Protein AF-A0A9N9CM26-F1 (afdb_monomer)

Nearest PDB structures (foldseek):
  6squ-assembly2_B  TM=7.299E-01  e=1.676E+00  Homo sapiens
  5rw3-assembly1_A  TM=7.259E-01  e=2.167E+00  Homo sapiens
  6ibd-assembly1_A  TM=7.305E-01  e=3.185E+00  Homo sapiens
  5mrc-assembly1_66  TM=1.620E-01  e=4.682E+00  Saccharomyces cerevisiae

Organism: NCBI:txid1433469

Radius of g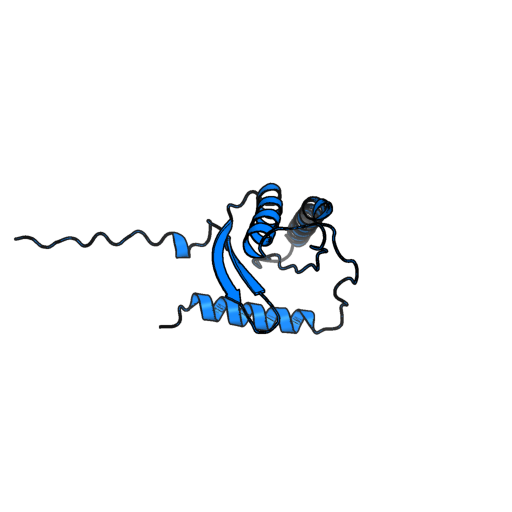yration: 18.87 Å; Cα contacts (8 Å, |Δi|>4): 81; chains: 1; bounding box: 54×36×56 Å

Secondary structure (DSSP, 8-state):
---HHHHHHHHHHHHHHHHTTSS------PEEGGGHHHHHHHHHHHHHHHHHHHTTS------------EE-TT--S-HHHHHHHHHHHHHHHH-PPEEEEEEEE-SS-EEEEEEETT-GGGG-----------

Mean predicted aligned error: 13.38 Å

Foldseek 3Di:
DDDPVVVVVVVVVVVVVVVVPPDDDQPPDADELVCLLVVLLVQVVVVVVVCVVCVVDDDDPDDDDDDHHHDPVPDPDDPVVSVVSSVVSNCVRVVWDWAWDDWDDDPPDIDTDTDTPPPPVVPPPDPPPPDPDD

Solvent-accessible surface area (backbone atoms only — not comparable to full-atom values): 8716 Å² total; per-residue (Å²): 136,85,54,71,64,59,55,52,52,54,48,52,50,53,52,50,54,54,62,60,68,63,90,57,78,74,74,89,65,68,38,49,68,90,50,46,43,60,53,52,45,52,52,53,50,53,53,49,51,49,53,64,69,43,72,85,57,86,92,67,90,81,74,91,85,88,86,85,54,66,57,61,84,89,60,93,66,53,75,65,56,52,51,51,53,54,50,48,42,51,24,71,63,74,70,49,60,70,40,83,72,53,75,46,80,54,98,90,48,75,48,76,45,67,41,58,68,82,45,73,81,76,67,67,70,80,78,74,78,79,75,85,85,128

Sequence (134 aa):
MNSITDQFFSKRYRENKKLLNDDNEIPNEILESNNLADYVYNLLELHTNLIIAENNKENNQLGIYFTCVMNISSFNESSKEIANHLINIVSDVDKYLWIYNNKYDGKQTTSIWYFCSQQINMAKKSCKHNNPEK

pLDDT: mean 73.25, std 21.95, range [35.09, 95.81]

Structure (mmCIF, N/CA/C/O backbone):
data_AF-A0A9N9CM26-F1
#
_entry.id   AF-A0A9N9CM26-F1
#
loop_
_atom_site.group_PDB
_atom_site.id
_atom_site.type_symbol
_atom_site.label_atom_id
_atom_site.label_alt_id
_atom_site.label_comp_id
_atom_site.label_asym_id
_atom_site.label_entity_id
_atom_site.label_seq_id
_atom_site.pdbx_PDB_ins_code
_atom_site.Cartn_x
_atom_site.Cartn_y
_atom_site.Cartn_z
_atom_site.occupancy
_atom_site.B_iso_or_equiv
_atom_site.auth_seq_id
_atom_site.auth_comp_id
_atom_site.auth_asym_id
_atom_site.auth_atom_id
_atom_site.pdbx_PDB_model_num
ATOM 1 N N . MET A 1 1 ? -5.301 24.310 -14.000 1.00 35.09 1 MET A N 1
ATOM 2 C CA . MET A 1 1 ? -6.170 24.465 -12.814 1.00 35.09 1 MET A CA 1
ATOM 3 C C . MET A 1 1 ? -5.709 23.446 -11.788 1.00 35.09 1 MET A C 1
ATOM 5 O O . MET A 1 1 ? -5.904 22.265 -12.023 1.00 35.09 1 MET A O 1
ATOM 9 N N . ASN A 1 2 ? -5.021 23.879 -10.729 1.00 36.22 2 ASN A N 1
ATOM 10 C CA . ASN A 1 2 ? -4.544 22.975 -9.678 1.00 36.22 2 ASN A CA 1
ATOM 11 C C . ASN A 1 2 ? -5.720 22.646 -8.759 1.00 36.22 2 ASN A C 1
ATOM 13 O O . ASN A 1 2 ? -6.341 23.563 -8.217 1.00 36.22 2 ASN A O 1
ATOM 17 N N . SER A 1 3 ? -6.060 21.362 -8.637 1.00 38.78 3 SER A N 1
ATOM 18 C CA . SER A 1 3 ? -7.157 20.924 -7.782 1.00 38.78 3 SER A CA 1
ATOM 19 C C . SER A 1 3 ? -6.788 21.196 -6.327 1.00 38.78 3 SER A C 1
ATOM 21 O O . SER A 1 3 ? -5.669 20.923 -5.897 1.00 38.78 3 SER A O 1
ATOM 23 N N . ILE A 1 4 ? -7.732 21.731 -5.554 1.00 37.09 4 ILE A N 1
ATOM 24 C CA . ILE A 1 4 ? -7.585 22.024 -4.120 1.00 37.09 4 ILE A CA 1
ATOM 25 C C . ILE A 1 4 ? -7.028 20.799 -3.365 1.00 37.09 4 ILE A C 1
ATOM 27 O O . ILE A 1 4 ? -6.197 20.934 -2.472 1.00 37.09 4 ILE A O 1
ATOM 31 N N . THR A 1 5 ? -7.385 19.590 -3.802 1.00 36.72 5 THR A N 1
ATOM 32 C CA . THR A 1 5 ? -6.882 18.309 -3.286 1.00 36.72 5 THR A CA 1
ATOM 33 C C . THR A 1 5 ? -5.364 18.161 -3.384 1.00 36.72 5 THR A C 1
ATOM 35 O O . THR A 1 5 ? -4.737 17.732 -2.420 1.00 36.72 5 THR A O 1
ATOM 38 N N . ASP A 1 6 ? -4.753 18.580 -4.493 1.00 38.31 6 ASP A N 1
ATOM 39 C CA . ASP A 1 6 ? -3.305 18.468 -4.718 1.00 38.31 6 ASP A CA 1
ATOM 40 C C . ASP A 1 6 ? -2.533 19.417 -3.793 1.00 38.31 6 ASP A C 1
ATOM 42 O O . ASP A 1 6 ? -1.440 19.105 -3.311 1.00 38.31 6 ASP A O 1
ATOM 46 N N . GLN A 1 7 ? -3.128 20.573 -3.483 1.00 37.72 7 GLN A N 1
ATOM 47 C CA . GLN A 1 7 ? -2.585 21.518 -2.508 1.00 37.72 7 GLN A CA 1
ATOM 48 C C . GLN A 1 7 ? -2.703 20.990 -1.074 1.00 37.72 7 GLN A C 1
ATOM 50 O O . GLN A 1 7 ? -1.754 21.131 -0.306 1.00 37.72 7 GLN A O 1
ATOM 55 N N . PHE A 1 8 ? -3.808 20.329 -0.715 1.00 36.84 8 PHE A N 1
ATOM 56 C CA . P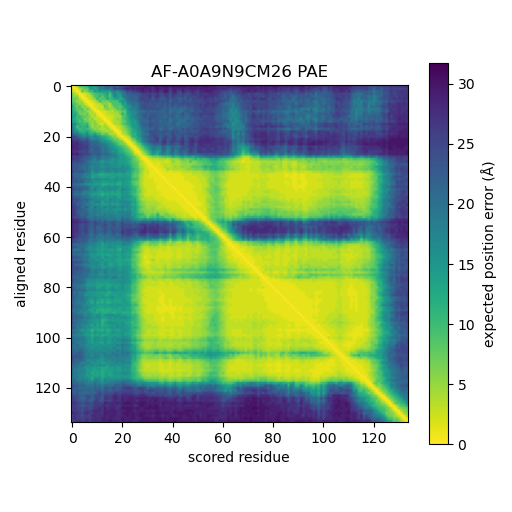HE A 1 8 ? -3.964 19.710 0.607 1.00 36.84 8 PHE A CA 1
ATOM 57 C C . PHE A 1 8 ? -3.008 18.529 0.817 1.00 36.84 8 PHE A C 1
ATOM 59 O O . PHE A 1 8 ? -2.343 18.475 1.852 1.00 36.84 8 PHE A O 1
ATOM 66 N N . PHE A 1 9 ? -2.868 17.628 -0.162 1.00 42.81 9 PHE A N 1
ATOM 67 C CA . PHE A 1 9 ? -1.931 16.503 -0.068 1.00 42.81 9 PHE A CA 1
ATOM 68 C C . PHE A 1 9 ? -0.475 16.968 -0.033 1.00 42.81 9 PHE A C 1
ATOM 70 O O . PHE A 1 9 ? 0.290 16.504 0.808 1.00 42.81 9 PHE A O 1
ATOM 77 N N . SER A 1 10 ? -0.085 17.924 -0.882 1.00 46.78 10 SER A N 1
ATOM 78 C CA . SER A 1 10 ? 1.287 18.449 -0.877 1.00 46.78 10 SER A CA 1
ATOM 79 C C . SER A 1 10 ? 1.616 19.244 0.390 1.00 46.78 10 SER A C 1
ATOM 81 O O . SER A 1 10 ? 2.742 19.157 0.882 1.00 46.78 10 SER A O 1
ATOM 83 N N . LYS A 1 11 ? 0.649 19.980 0.955 1.00 40.03 11 LYS A N 1
ATOM 84 C CA . LYS A 1 11 ? 0.808 20.690 2.231 1.00 40.03 11 LYS A CA 1
ATOM 85 C C . LYS A 1 11 ? 0.925 19.712 3.401 1.00 40.03 11 LYS A C 1
ATOM 87 O O . LYS A 1 11 ? 1.900 19.804 4.139 1.00 40.03 11 LYS A O 1
ATOM 92 N N . ARG A 1 12 ? 0.035 18.719 3.498 1.00 41.19 12 ARG A N 1
ATOM 93 C CA . ARG A 1 12 ? 0.069 17.701 4.561 1.00 41.19 12 ARG A CA 1
ATOM 94 C C . ARG A 1 12 ? 1.295 16.790 4.454 1.00 41.19 12 ARG A C 1
ATOM 96 O O . ARG A 1 12 ? 1.904 16.483 5.467 1.00 41.19 12 ARG A O 1
ATOM 103 N N . TYR A 1 13 ? 1.743 16.452 3.243 1.00 47.72 13 TYR A N 1
ATOM 104 C CA . TYR A 1 13 ? 3.025 15.773 3.017 1.00 47.72 13 TYR A CA 1
ATOM 105 C C . TYR A 1 13 ? 4.220 16.621 3.478 1.00 47.72 13 TYR A C 1
ATOM 107 O O . TYR A 1 13 ? 5.127 16.106 4.121 1.00 47.72 13 TYR A O 1
ATOM 115 N N . ARG A 1 14 ? 4.235 17.933 3.195 1.00 46.41 14 ARG A N 1
ATOM 116 C CA . ARG A 1 14 ? 5.306 18.838 3.657 1.00 46.41 14 ARG A CA 1
ATOM 117 C C . ARG A 1 14 ? 5.290 19.049 5.171 1.00 46.41 14 ARG A C 1
ATOM 119 O O . ARG A 1 14 ? 6.358 19.151 5.763 1.00 46.41 14 ARG A O 1
ATOM 126 N N . GLU A 1 15 ? 4.113 19.131 5.778 1.00 41.38 15 GLU A N 1
ATOM 127 C CA . GLU A 1 15 ? 3.935 19.261 7.230 1.00 41.38 15 GLU A CA 1
ATOM 128 C C . GLU A 1 15 ? 4.334 17.964 7.948 1.00 41.38 15 GLU A C 1
ATOM 130 O O . GLU A 1 15 ? 5.103 18.012 8.903 1.00 41.38 15 GLU A O 1
ATOM 135 N N . ASN A 1 16 ? 3.958 16.802 7.411 1.00 41.41 16 ASN A N 1
ATOM 136 C CA . ASN A 1 16 ? 4.351 15.500 7.956 1.00 41.41 16 ASN A CA 1
ATOM 137 C C . ASN A 1 16 ? 5.836 15.183 7.717 1.00 41.41 16 ASN A C 1
ATOM 139 O O . ASN A 1 16 ? 6.480 14.599 8.580 1.00 41.41 16 ASN A O 1
ATOM 143 N N . LYS A 1 17 ? 6.427 15.635 6.601 1.00 43.12 17 LYS A N 1
ATOM 144 C CA . LYS A 1 17 ? 7.883 15.570 6.381 1.00 43.12 17 LYS A CA 1
ATOM 145 C C . LYS A 1 17 ? 8.656 16.436 7.382 1.00 43.12 17 LYS A C 1
ATOM 147 O O . LYS A 1 17 ? 9.771 16.087 7.738 1.00 43.12 17 LYS A O 1
ATOM 152 N N . LYS A 1 18 ? 8.082 17.559 7.832 1.00 40.16 18 LYS A N 1
ATOM 153 C CA . LYS A 1 18 ? 8.670 18.367 8.911 1.00 40.16 18 LYS A CA 1
ATOM 154 C C . LYS A 1 18 ? 8.563 17.673 10.272 1.00 40.16 18 LYS A C 1
ATOM 156 O O . LYS A 1 18 ? 9.513 17.767 11.030 1.00 40.16 18 LYS A O 1
ATOM 161 N N . LEU A 1 19 ? 7.474 16.946 10.543 1.00 41.44 19 LEU A N 1
ATOM 162 C CA . LEU A 1 19 ? 7.323 16.113 11.750 1.00 41.44 19 LEU A CA 1
ATOM 163 C C . LEU A 1 19 ? 8.287 14.911 11.780 1.00 41.44 19 LEU A C 1
ATOM 165 O O . LEU A 1 19 ? 8.724 14.512 12.847 1.00 41.44 19 LEU A O 1
ATOM 169 N N . LEU A 1 20 ? 8.656 14.369 10.616 1.00 44.72 20 LEU A N 1
ATOM 170 C CA . LEU A 1 20 ? 9.667 13.309 10.462 1.00 44.72 20 LEU A CA 1
ATOM 171 C C . LEU A 1 20 ? 11.121 13.790 10.609 1.00 44.72 20 LEU A C 1
ATOM 173 O O . LEU A 1 20 ? 12.023 12.962 10.649 1.00 44.72 20 LEU A O 1
ATOM 177 N N . ASN A 1 21 ? 11.354 15.105 10.652 1.00 39.62 21 ASN A N 1
ATOM 178 C CA . ASN A 1 21 ? 12.690 15.687 10.784 1.00 39.62 21 ASN A CA 1
ATOM 179 C C . ASN A 1 21 ? 13.050 16.069 12.234 1.00 39.62 21 ASN A C 1
ATOM 181 O O . ASN A 1 21 ? 14.151 16.572 12.436 1.00 39.62 21 ASN A O 1
ATOM 185 N N . ASP A 1 22 ? 12.161 15.844 13.209 1.00 36.19 22 ASP A N 1
ATOM 186 C CA . ASP A 1 22 ? 12.500 15.906 14.637 1.00 36.19 22 ASP A CA 1
ATOM 187 C C . ASP A 1 22 ? 12.897 14.494 15.112 1.00 36.19 22 ASP A C 1
ATOM 189 O O . ASP A 1 22 ? 12.055 13.662 15.458 1.00 36.19 22 ASP A O 1
ATOM 193 N N . ASP A 1 23 ? 14.202 14.225 15.043 1.00 42.00 23 ASP A N 1
ATOM 194 C CA . ASP A 1 23 ? 14.989 13.325 15.904 1.00 42.00 23 ASP A CA 1
ATOM 195 C C . ASP A 1 23 ? 14.497 11.890 16.192 1.00 42.00 23 ASP A C 1
ATOM 197 O O . ASP A 1 23 ? 14.942 11.277 17.160 1.00 42.00 23 ASP A O 1
ATOM 201 N N . ASN A 1 24 ? 13.668 11.284 15.340 1.00 40.81 24 ASN A N 1
ATOM 202 C CA . ASN A 1 24 ? 13.424 9.840 15.392 1.00 40.81 24 ASN A CA 1
ATOM 203 C C . ASN A 1 24 ? 13.906 9.185 14.100 1.00 40.81 24 ASN A C 1
ATOM 205 O O . ASN A 1 24 ? 13.280 9.315 13.047 1.00 40.81 24 ASN A O 1
ATOM 209 N N . GLU A 1 25 ? 15.054 8.508 14.201 1.00 44.78 25 GLU A N 1
ATOM 210 C CA . GLU A 1 25 ? 15.606 7.612 13.188 1.00 44.78 25 GLU A CA 1
ATOM 211 C C . GLU A 1 25 ? 14.477 6.812 12.527 1.00 44.78 25 GLU A C 1
ATOM 213 O O . GLU A 1 25 ? 13.749 6.073 13.192 1.00 44.78 25 GLU A O 1
ATOM 218 N N . ILE A 1 26 ? 14.333 6.948 11.204 1.00 48.03 26 ILE A N 1
ATOM 219 C CA . ILE A 1 26 ? 13.626 5.946 10.403 1.00 48.03 26 ILE A CA 1
ATOM 220 C C . ILE A 1 26 ? 14.252 4.610 10.816 1.00 48.03 26 ILE A C 1
ATOM 222 O O . ILE A 1 26 ? 15.476 4.499 10.699 1.00 48.03 26 ILE A O 1
ATOM 226 N N . PRO A 1 27 ? 13.487 3.629 11.329 1.00 44.94 27 PRO A N 1
ATOM 227 C CA . PRO A 1 27 ? 14.066 2.363 11.740 1.00 44.94 27 PRO A CA 1
ATOM 228 C C . PRO A 1 27 ? 14.900 1.818 10.582 1.00 44.94 27 PRO A C 1
ATOM 230 O O . PRO A 1 27 ? 14.384 1.610 9.486 1.00 44.94 27 PRO A O 1
ATOM 233 N N . ASN A 1 28 ? 16.201 1.634 10.817 1.00 51.06 28 ASN A N 1
ATOM 234 C CA . ASN A 1 28 ? 17.183 1.148 9.840 1.00 51.06 28 ASN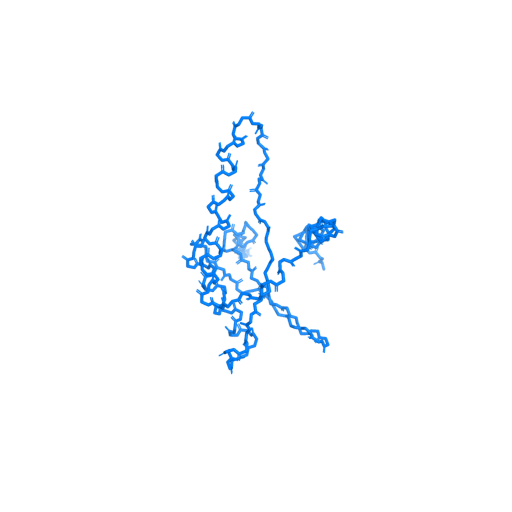 A CA 1
ATOM 235 C C . ASN A 1 28 ? 16.911 -0.297 9.370 1.00 51.06 28 ASN A C 1
ATOM 237 O O . ASN A 1 28 ? 17.729 -0.888 8.666 1.00 51.06 28 ASN A O 1
ATOM 241 N N . GLU A 1 29 ? 15.796 -0.895 9.780 1.00 68.75 29 GLU A N 1
ATOM 242 C CA . GLU A 1 29 ? 15.436 -2.259 9.443 1.00 68.75 29 GLU A CA 1
ATOM 243 C C . GLU A 1 29 ? 14.726 -2.277 8.089 1.00 68.75 29 GLU A C 1
ATOM 245 O O . GLU A 1 29 ? 13.607 -1.789 7.921 1.00 68.75 29 GLU A O 1
ATOM 250 N N . ILE A 1 30 ? 15.429 -2.810 7.094 1.00 83.38 30 ILE A N 1
ATOM 251 C CA . ILE A 1 30 ? 14.877 -3.040 5.767 1.00 83.38 30 ILE A CA 1
ATOM 252 C C . ILE A 1 30 ? 13.831 -4.152 5.890 1.00 83.38 30 ILE A C 1
ATOM 254 O O . ILE A 1 30 ? 14.155 -5.279 6.262 1.00 83.38 30 ILE A O 1
ATOM 258 N N . LEU A 1 31 ? 12.579 -3.835 5.567 1.00 88.19 31 LEU A N 1
ATOM 259 C CA . LEU A 1 31 ? 11.468 -4.776 5.644 1.00 88.19 31 LEU A CA 1
ATOM 260 C C . LEU A 1 31 ? 11.435 -5.670 4.397 1.00 88.19 31 LEU A C 1
ATOM 262 O O . LEU A 1 31 ? 11.458 -5.190 3.262 1.00 88.19 31 LEU A O 1
ATOM 266 N N . GLU A 1 32 ? 11.346 -6.979 4.599 1.00 88.56 32 GLU A N 1
ATOM 267 C CA . GLU A 1 32 ? 11.090 -7.927 3.513 1.00 88.56 32 GLU A CA 1
ATOM 268 C C . GLU A 1 32 ? 9.602 -7.927 3.146 1.00 88.56 32 GLU A C 1
ATOM 270 O O . GLU A 1 32 ? 8.738 -7.805 4.018 1.00 88.56 32 GLU A O 1
ATOM 275 N N . SER A 1 33 ? 9.281 -8.100 1.861 1.00 82.56 33 SER A N 1
ATOM 276 C CA . SER A 1 33 ? 7.896 -8.027 1.362 1.00 82.56 33 SER A CA 1
ATOM 277 C C . SER A 1 33 ? 6.938 -8.981 2.083 1.00 82.56 33 SER A C 1
ATOM 279 O O . SER A 1 33 ? 5.798 -8.612 2.359 1.00 82.56 33 SER A O 1
ATOM 281 N N . ASN A 1 34 ? 7.412 -10.173 2.456 1.00 86.44 34 ASN A N 1
ATOM 282 C CA . ASN A 1 34 ? 6.625 -11.179 3.176 1.00 86.44 34 ASN A CA 1
ATOM 283 C C . ASN A 1 34 ? 6.177 -10.711 4.571 1.00 86.44 34 ASN A C 1
ATOM 285 O O . ASN A 1 34 ? 5.174 -11.200 5.078 1.00 86.44 34 ASN A O 1
ATOM 289 N N . ASN A 1 35 ? 6.886 -9.750 5.166 1.00 92.19 35 ASN A N 1
ATOM 290 C CA . ASN A 1 35 ? 6.591 -9.216 6.496 1.00 92.19 35 ASN A CA 1
ATOM 291 C C . ASN A 1 35 ? 5.729 -7.942 6.432 1.00 92.19 35 ASN A C 1
ATOM 293 O O . ASN A 1 35 ? 5.350 -7.400 7.471 1.00 92.19 35 ASN A O 1
ATOM 297 N N . LEU A 1 36 ? 5.420 -7.437 5.229 1.00 92.38 36 LEU A N 1
ATOM 298 C CA . LEU A 1 36 ? 4.643 -6.209 5.058 1.00 92.38 36 LEU A CA 1
ATOM 299 C C . LEU A 1 36 ? 3.228 -6.339 5.627 1.00 92.38 36 LEU A C 1
ATOM 301 O O . LEU A 1 36 ? 2.736 -5.393 6.238 1.00 92.38 36 LEU A O 1
ATOM 305 N N . ALA A 1 37 ? 2.593 -7.500 5.455 1.00 94.06 37 ALA A N 1
ATOM 306 C CA . ALA A 1 37 ? 1.246 -7.736 5.962 1.00 94.06 37 ALA A CA 1
ATOM 307 C C . ALA A 1 37 ? 1.192 -7.589 7.491 1.00 94.06 37 ALA A C 1
ATOM 309 O O . ALA A 1 37 ? 0.414 -6.790 8.013 1.00 94.06 37 ALA A O 1
ATOM 310 N N . ASP A 1 38 ? 2.081 -8.296 8.190 1.00 93.31 38 ASP A N 1
ATOM 311 C CA . ASP A 1 38 ? 2.179 -8.267 9.651 1.00 93.31 38 ASP A CA 1
ATOM 312 C C . ASP A 1 38 ? 2.549 -6.871 10.157 1.00 93.31 38 ASP A C 1
ATOM 314 O O . ASP A 1 38 ? 1.967 -6.375 11.121 1.00 93.31 38 ASP A O 1
ATOM 318 N N . TYR A 1 39 ? 3.476 -6.193 9.474 1.00 92.25 39 TYR A N 1
ATOM 319 C CA . TYR A 1 39 ? 3.865 -4.826 9.809 1.00 92.25 39 TYR A CA 1
ATOM 320 C C . TYR A 1 39 ? 2.675 -3.857 9.743 1.00 92.25 39 TYR A C 1
ATOM 322 O O . TYR A 1 39 ? 2.423 -3.115 10.695 1.00 92.25 39 TYR A O 1
ATOM 330 N N . VAL A 1 40 ? 1.910 -3.880 8.646 1.00 92.75 40 VAL A N 1
ATOM 331 C CA . VAL A 1 40 ? 0.723 -3.025 8.476 1.00 92.75 40 VAL A CA 1
ATOM 332 C C . VAL A 1 40 ? -0.364 -3.395 9.483 1.00 92.75 40 VAL A C 1
ATOM 334 O O . VAL A 1 40 ? -0.978 -2.501 10.064 1.00 92.75 40 VAL A O 1
ATOM 337 N N . TYR A 1 41 ? -0.580 -4.688 9.733 1.00 93.00 41 TYR A N 1
ATOM 338 C CA . TYR A 1 41 ? -1.561 -5.154 10.712 1.00 93.00 41 TYR A CA 1
ATOM 339 C C . TYR A 1 41 ? -1.242 -4.619 12.113 1.00 93.00 41 TYR A C 1
ATOM 341 O O . TYR A 1 41 ? -2.093 -3.986 12.739 1.00 93.00 41 TYR A O 1
ATOM 349 N N . ASN A 1 42 ? 0.005 -4.778 12.562 1.00 90.94 42 ASN A N 1
ATOM 350 C CA . ASN A 1 42 ? 0.458 -4.300 13.868 1.00 90.94 42 ASN A CA 1
ATOM 351 C C . ASN A 1 42 ? 0.330 -2.774 13.996 1.00 90.94 42 ASN A C 1
ATOM 353 O O . ASN A 1 42 ? -0.059 -2.269 15.051 1.00 90.94 42 ASN A O 1
ATOM 357 N N . LEU A 1 43 ? 0.612 -2.025 12.922 1.00 90.44 43 LEU A N 1
ATOM 358 C CA . LEU A 1 43 ? 0.405 -0.574 12.892 1.00 90.44 43 LEU A CA 1
ATOM 359 C C . LEU A 1 43 ? -1.070 -0.194 13.080 1.00 90.44 43 LEU A C 1
ATOM 361 O O . LEU A 1 43 ? -1.378 0.719 13.852 1.00 90.44 43 LEU A O 1
ATOM 365 N N . LEU A 1 44 ? -1.980 -0.880 12.385 1.00 89.62 44 LEU A N 1
ATOM 366 C CA . LEU A 1 44 ? -3.419 -0.631 12.496 1.00 89.62 44 LEU A CA 1
ATOM 367 C C . LEU A 1 44 ? -3.960 -1.017 13.877 1.00 89.62 44 LEU A C 1
ATOM 369 O O . LEU A 1 44 ? -4.768 -0.275 14.443 1.00 89.62 44 LEU A O 1
ATOM 373 N N . GLU A 1 45 ? -3.502 -2.135 14.440 1.00 88.44 45 GLU A N 1
ATOM 374 C CA . GLU A 1 45 ? -3.872 -2.582 15.785 1.00 88.44 45 GLU A CA 1
ATOM 375 C C . GLU A 1 45 ? -3.401 -1.584 16.850 1.00 88.44 45 GLU A C 1
ATOM 377 O O . GLU A 1 45 ? -4.203 -1.127 17.669 1.00 88.44 45 GLU A O 1
ATOM 382 N N . LEU A 1 46 ? -2.132 -1.166 16.795 1.00 86.44 46 LEU A N 1
ATOM 383 C CA . LEU A 1 46 ? -1.579 -0.166 17.708 1.00 86.44 46 LEU A CA 1
ATOM 384 C C . LEU A 1 46 ? -2.374 1.143 17.647 1.00 86.44 46 LEU A C 1
ATOM 386 O O . LEU A 1 46 ? -2.768 1.680 18.682 1.00 86.44 46 LEU A O 1
ATOM 390 N N . HIS A 1 47 ? -2.647 1.638 16.440 1.00 83.88 47 HIS A N 1
ATOM 391 C CA . HIS A 1 47 ? -3.416 2.865 16.249 1.00 83.88 47 HIS A CA 1
ATOM 392 C C . HIS A 1 47 ? -4.851 2.743 16.781 1.00 83.88 47 HIS A C 1
ATOM 394 O O . HIS A 1 47 ? -5.359 3.664 17.419 1.00 83.88 47 HIS A O 1
ATOM 400 N N . THR A 1 48 ? -5.495 1.594 16.575 1.00 84.06 48 THR A N 1
ATOM 401 C CA . THR A 1 48 ? -6.839 1.322 17.107 1.00 84.06 48 THR A CA 1
ATOM 402 C C . THR A 1 48 ? -6.839 1.333 18.635 1.00 84.06 48 THR A C 1
ATOM 404 O O . THR A 1 48 ? -7.700 1.965 19.248 1.00 84.06 48 THR A O 1
ATOM 407 N N . ASN A 1 49 ? -5.843 0.704 19.259 1.00 82.06 49 ASN A N 1
ATOM 408 C CA . ASN A 1 49 ? -5.698 0.681 20.713 1.00 82.06 49 ASN A CA 1
ATOM 409 C C . ASN A 1 49 ? -5.440 2.079 21.293 1.00 82.06 49 ASN A C 1
ATOM 411 O O . ASN A 1 49 ? -6.008 2.417 22.332 1.00 82.06 49 ASN A O 1
ATOM 415 N N . LEU A 1 50 ? -4.647 2.911 20.608 1.00 80.38 50 LEU A N 1
ATOM 416 C CA . LEU A 1 50 ? -4.432 4.309 20.993 1.00 80.38 50 LEU A CA 1
ATOM 417 C C . LEU A 1 50 ? -5.737 5.110 20.953 1.00 80.38 50 LEU A C 1
ATOM 419 O O . LEU A 1 50 ? -6.063 5.768 21.936 1.00 80.38 50 LEU A O 1
ATOM 423 N N . ILE A 1 51 ? -6.532 4.986 19.883 1.00 77.62 51 ILE A N 1
ATOM 424 C CA . ILE A 1 51 ? -7.852 5.636 19.802 1.00 77.62 51 ILE A CA 1
ATOM 425 C C . ILE A 1 51 ? -8.755 5.185 20.956 1.00 77.62 51 ILE A C 1
ATOM 427 O O . ILE A 1 51 ? -9.407 6.011 21.595 1.00 77.62 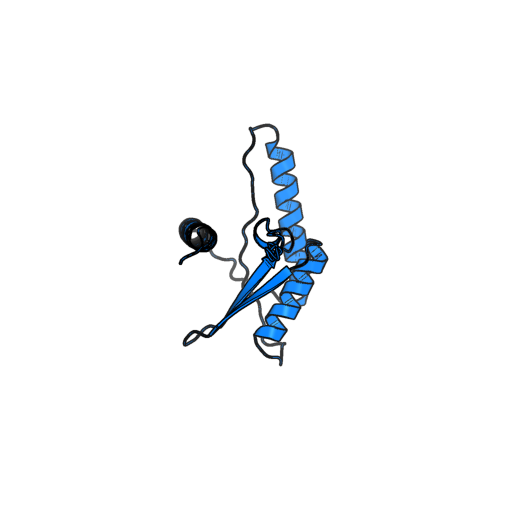51 ILE A O 1
ATOM 431 N N . ILE A 1 52 ? -8.795 3.880 21.247 1.00 77.94 52 ILE A N 1
ATOM 432 C CA . ILE A 1 52 ? -9.611 3.338 22.340 1.00 77.94 52 ILE A CA 1
ATOM 433 C C . ILE A 1 52 ? -9.174 3.922 23.690 1.00 77.94 52 ILE A C 1
ATOM 435 O O . ILE A 1 52 ? -10.032 4.323 24.478 1.00 77.94 52 ILE A O 1
ATOM 439 N N . ALA A 1 53 ? -7.866 4.003 23.942 1.00 75.69 53 ALA A N 1
ATOM 440 C CA . ALA A 1 53 ? -7.306 4.568 25.168 1.00 75.69 53 ALA A CA 1
ATOM 441 C C . ALA A 1 53 ? -7.533 6.090 25.286 1.00 75.69 53 ALA A C 1
ATOM 443 O O . ALA A 1 53 ? -7.724 6.605 26.391 1.00 75.69 53 ALA A O 1
ATOM 444 N N . GLU A 1 54 ? -7.543 6.808 24.159 1.00 69.56 54 GLU A N 1
ATOM 445 C CA . GLU A 1 54 ? -7.690 8.265 24.087 1.00 69.56 54 GLU A CA 1
ATOM 446 C C . GLU A 1 54 ? -9.138 8.768 24.068 1.00 69.56 54 GLU A C 1
ATOM 448 O O . GLU A 1 54 ? -9.336 9.971 24.222 1.00 69.56 54 GLU A O 1
ATOM 453 N N . ASN A 1 55 ? -10.155 7.898 24.013 1.00 56.12 55 ASN A N 1
ATOM 454 C CA . ASN A 1 55 ? -11.585 8.261 24.116 1.00 56.12 55 ASN A CA 1
ATOM 455 C C . ASN A 1 55 ? -11.982 9.039 25.404 1.00 56.12 55 ASN A C 1
ATOM 457 O O . ASN A 1 55 ? -13.152 9.361 25.596 1.00 56.12 55 ASN A O 1
ATOM 461 N N . ASN A 1 56 ? -11.023 9.386 26.270 1.00 55.03 56 ASN A N 1
ATOM 462 C CA . ASN A 1 56 ? -11.158 10.363 27.355 1.00 55.03 56 ASN A CA 1
ATOM 463 C C . ASN A 1 56 ? -10.838 11.823 26.949 1.00 55.03 56 ASN A C 1
ATOM 465 O O . ASN A 1 56 ? -10.964 12.717 27.789 1.00 55.03 56 ASN A O 1
ATOM 469 N N . LYS A 1 57 ? -10.415 12.106 25.708 1.00 53.72 57 LYS A N 1
ATOM 470 C CA . LYS A 1 57 ? -10.176 13.467 25.193 1.00 53.72 57 LYS A CA 1
ATOM 471 C C . LYS A 1 57 ? -10.784 13.638 23.796 1.00 53.72 57 LYS A C 1
ATOM 473 O O . LYS A 1 57 ? -10.665 12.783 22.932 1.00 53.72 57 LYS A O 1
ATOM 478 N N . GLU A 1 58 ? -11.478 14.752 23.611 1.00 49.97 58 GLU A N 1
ATOM 479 C CA . GLU A 1 58 ? -12.350 15.071 22.477 1.00 49.97 58 GLU A CA 1
ATOM 480 C C . GLU A 1 58 ? -11.713 14.900 21.077 1.00 49.97 58 GLU A C 1
ATOM 482 O O . GLU A 1 58 ? -10.684 15.494 20.765 1.00 49.97 58 GLU A O 1
ATOM 487 N N . ASN A 1 59 ? -12.411 14.152 20.210 1.00 49.00 59 ASN A N 1
ATOM 488 C CA . ASN A 1 59 ? -12.641 14.396 18.775 1.00 49.00 59 ASN A CA 1
ATOM 489 C C . ASN A 1 59 ? -11.509 14.996 17.915 1.00 49.00 59 ASN A C 1
ATOM 491 O O . ASN A 1 59 ? -11.746 15.948 17.168 1.00 49.00 59 ASN A O 1
ATOM 495 N N . ASN A 1 60 ? -10.332 14.376 17.875 1.00 53.31 60 ASN A N 1
ATOM 496 C CA . ASN A 1 60 ? -9.432 14.574 16.739 1.00 53.31 60 ASN A CA 1
ATOM 497 C C . ASN A 1 60 ? -9.489 13.363 15.806 1.00 53.31 60 ASN A C 1
ATOM 499 O O . ASN A 1 60 ? -9.280 12.230 16.226 1.00 53.31 60 ASN A O 1
ATOM 503 N N . GLN A 1 61 ? -9.777 13.617 14.523 1.00 57.03 61 GLN A N 1
ATOM 504 C CA . GLN A 1 61 ? -9.595 12.675 13.413 1.00 57.03 61 GLN A CA 1
ATOM 505 C C . GLN A 1 61 ? -8.122 12.246 13.351 1.00 57.03 61 GLN A C 1
ATOM 507 O O . GLN A 1 61 ? -7.320 12.815 12.603 1.00 57.03 61 GLN A O 1
ATOM 512 N N . LEU A 1 62 ? -7.753 11.264 14.166 1.00 65.69 62 LEU A N 1
ATOM 513 C CA . LEU A 1 62 ? -6.446 10.632 14.141 1.00 65.69 62 LEU A CA 1
ATOM 514 C C . LEU A 1 62 ? -6.417 9.717 12.920 1.00 65.69 62 LEU A C 1
ATOM 516 O O . LEU A 1 62 ? -6.997 8.636 12.890 1.00 65.69 62 LEU A O 1
ATOM 520 N N . GLY A 1 63 ? -5.833 10.239 11.846 1.00 71.50 63 GLY A N 1
ATOM 521 C CA . GLY A 1 63 ? -5.430 9.433 10.709 1.00 71.50 63 GLY A CA 1
ATOM 522 C C . GLY A 1 63 ? -4.044 8.867 10.971 1.00 71.50 63 GLY A C 1
ATOM 523 O O . GLY A 1 63 ? -3.174 9.576 11.476 1.00 71.50 63 GLY A O 1
ATOM 524 N N . ILE A 1 64 ? -3.824 7.622 10.566 1.00 79.69 64 ILE A N 1
ATOM 525 C CA . ILE A 1 64 ? -2.502 7.011 10.601 1.00 79.69 64 ILE A CA 1
ATOM 526 C C . ILE A 1 64 ? -1.673 7.475 9.396 1.00 79.69 64 ILE A C 1
ATOM 528 O O . ILE A 1 64 ? -2.165 7.561 8.268 1.00 79.69 64 ILE A O 1
ATOM 532 N N . TYR A 1 65 ? -0.403 7.787 9.637 1.00 84.06 65 TYR A N 1
ATOM 533 C CA . TYR A 1 65 ? 0.598 8.001 8.598 1.00 84.06 65 TYR A CA 1
ATOM 534 C C . TYR A 1 65 ? 1.831 7.183 8.958 1.00 84.06 65 TYR A C 1
ATOM 536 O O . TYR A 1 65 ? 2.338 7.294 10.071 1.00 84.06 65 TYR A O 1
ATOM 544 N N . PHE A 1 66 ? 2.319 6.386 8.014 1.00 86.56 66 PHE A N 1
ATOM 545 C CA . PHE A 1 66 ? 3.534 5.603 8.189 1.00 86.56 66 PHE A CA 1
ATOM 546 C C . PHE A 1 66 ? 4.379 5.638 6.916 1.00 86.56 66 PHE A C 1
ATOM 548 O O . PHE A 1 66 ? 3.922 6.015 5.835 1.00 86.56 66 PHE A O 1
ATOM 555 N N . THR A 1 67 ? 5.650 5.286 7.048 1.00 90.38 67 THR A N 1
ATOM 556 C CA . THR A 1 67 ? 6.586 5.123 5.934 1.00 90.38 67 THR A CA 1
ATOM 557 C C . THR A 1 67 ? 7.522 3.977 6.298 1.00 90.38 67 THR A C 1
ATOM 559 O O . THR A 1 67 ? 7.979 3.912 7.434 1.00 90.38 67 THR A O 1
ATOM 562 N N . CYS A 1 68 ? 7.797 3.078 5.356 1.00 89.06 68 CYS A N 1
ATOM 563 C CA . CYS A 1 68 ? 8.739 1.976 5.543 1.00 89.06 68 CYS A CA 1
ATOM 564 C C . CYS A 1 68 ? 9.691 1.880 4.344 1.00 89.06 68 CYS A C 1
ATOM 566 O O . CYS A 1 68 ? 9.362 2.320 3.237 1.00 89.06 68 CYS A O 1
ATOM 568 N N . VAL A 1 69 ? 10.878 1.321 4.578 1.00 91.38 69 VAL A N 1
ATOM 569 C CA . VAL A 1 69 ? 11.857 0.993 3.537 1.00 91.38 69 VAL A CA 1
ATOM 570 C C . VAL A 1 69 ? 11.824 -0.513 3.339 1.00 91.38 69 VAL A C 1
ATOM 572 O O . VAL A 1 69 ? 11.913 -1.259 4.309 1.00 91.38 69 VAL A O 1
ATOM 575 N N . MET A 1 70 ? 11.694 -0.956 2.091 1.00 89.19 70 MET A N 1
ATOM 576 C CA . MET A 1 70 ? 11.589 -2.376 1.769 1.00 89.19 70 MET A CA 1
ATOM 577 C C . MET A 1 70 ? 12.712 -2.847 0.863 1.00 89.19 70 MET A C 1
ATOM 579 O O . MET A 1 70 ? 13.145 -2.123 -0.040 1.00 89.19 70 MET A O 1
ATOM 583 N N . ASN A 1 71 ? 13.131 -4.092 1.072 1.00 89.44 71 ASN A N 1
ATOM 584 C CA . ASN A 1 71 ? 13.960 -4.801 0.116 1.00 89.44 71 ASN A CA 1
ATOM 585 C C . ASN A 1 71 ? 13.083 -5.254 -1.054 1.00 89.44 71 ASN A C 1
ATOM 587 O O . ASN A 1 71 ? 12.144 -6.027 -0.878 1.00 89.44 71 ASN A O 1
ATOM 591 N N . ILE A 1 72 ? 13.400 -4.777 -2.255 1.00 89.69 72 ILE A N 1
ATOM 592 C CA . ILE A 1 72 ? 12.697 -5.176 -3.481 1.00 89.69 72 ILE A CA 1
ATOM 593 C C . ILE A 1 72 ? 13.582 -5.985 -4.435 1.00 89.69 72 ILE A C 1
ATOM 595 O O . ILE A 1 72 ? 13.196 -6.223 -5.574 1.00 89.69 72 ILE A O 1
ATOM 599 N N . SER A 1 73 ? 14.772 -6.403 -3.994 1.00 89.31 73 SER A N 1
ATOM 600 C CA . SER A 1 73 ? 15.729 -7.130 -4.843 1.00 89.31 73 SER A CA 1
ATOM 601 C C . SER A 1 73 ? 15.238 -8.511 -5.285 1.00 89.31 73 SER A C 1
ATOM 603 O O . SER A 1 73 ? 15.721 -9.039 -6.281 1.00 89.31 73 SER A O 1
ATOM 605 N N . SER A 1 74 ? 14.269 -9.088 -4.570 1.00 87.19 74 SER A N 1
ATOM 606 C CA . SER A 1 74 ? 13.629 -10.359 -4.913 1.00 87.19 74 SER A CA 1
ATOM 607 C C . SER A 1 74 ? 12.609 -10.245 -6.053 1.00 87.19 74 SER A C 1
ATOM 609 O O . SER A 1 74 ? 12.193 -11.268 -6.600 1.00 87.19 74 SER A O 1
ATOM 611 N N . PHE A 1 75 ? 12.213 -9.027 -6.436 1.00 89.62 75 PHE A N 1
ATOM 612 C CA . PHE A 1 75 ? 11.299 -8.800 -7.548 1.00 89.62 75 PHE A CA 1
ATOM 613 C C . PHE A 1 75 ? 12.063 -8.619 -8.861 1.00 89.62 75 PHE A C 1
ATOM 615 O O . PHE A 1 75 ? 12.988 -7.817 -8.956 1.00 89.62 75 PHE A O 1
ATOM 622 N N . ASN A 1 76 ? 11.602 -9.305 -9.907 1.00 91.75 76 ASN A N 1
ATOM 623 C CA . ASN A 1 76 ? 12.166 -9.217 -11.260 1.00 91.75 76 ASN A CA 1
ATOM 624 C C . ASN A 1 76 ? 11.259 -8.443 -12.236 1.00 91.75 76 ASN A C 1
ATOM 626 O O . ASN A 1 76 ? 11.414 -8.540 -13.452 1.00 91.75 76 ASN A O 1
ATOM 630 N N . GLU A 1 77 ? 10.284 -7.710 -11.705 1.00 93.31 77 GLU A 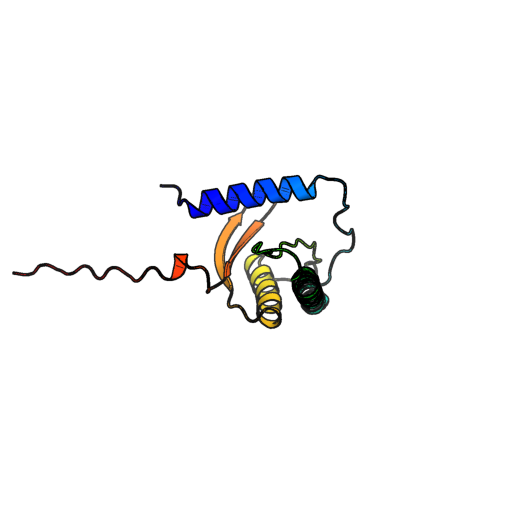N 1
ATOM 631 C CA . GLU A 1 77 ? 9.215 -7.057 -12.461 1.00 93.31 77 GLU A CA 1
ATOM 632 C C . GLU A 1 77 ? 9.443 -5.542 -12.582 1.00 93.31 77 GLU A C 1
ATOM 634 O O . GLU A 1 77 ? 10.364 -4.967 -11.992 1.00 93.31 77 GLU A O 1
ATOM 639 N N . SER A 1 78 ? 8.595 -4.857 -13.352 1.00 93.38 78 SER A N 1
ATOM 640 C CA . SER A 1 78 ? 8.649 -3.397 -13.441 1.00 93.38 78 SER A CA 1
ATOM 641 C C . SER A 1 78 ? 8.275 -2.736 -12.109 1.00 93.38 78 SER A C 1
ATOM 643 O O . SER A 1 78 ? 7.495 -3.265 -11.321 1.00 93.38 78 SER A O 1
ATOM 645 N N . SER A 1 79 ? 8.737 -1.502 -11.883 1.00 92.88 79 SER A N 1
ATOM 646 C CA . SER A 1 79 ? 8.405 -0.747 -10.662 1.00 92.88 79 SER A CA 1
ATOM 647 C C . SER A 1 79 ? 6.898 -0.614 -10.408 1.00 92.88 79 SER A C 1
ATOM 649 O O . SER A 1 79 ? 6.470 -0.549 -9.259 1.00 92.88 79 SER A O 1
ATOM 651 N N . LYS A 1 80 ? 6.083 -0.607 -11.471 1.00 94.50 80 LYS A N 1
ATOM 652 C CA . LYS A 1 80 ? 4.620 -0.582 -11.372 1.00 94.50 80 LYS A CA 1
ATOM 653 C C . LYS A 1 80 ? 4.043 -1.907 -10.881 1.00 94.50 80 LYS A C 1
ATOM 655 O O . LYS A 1 80 ? 3.127 -1.891 -10.067 1.00 94.50 80 LYS A O 1
ATOM 660 N N . GLU A 1 81 ? 4.546 -3.027 -11.382 1.00 95.75 81 GLU A N 1
ATOM 661 C CA . GLU A 1 81 ? 4.108 -4.363 -10.963 1.00 95.75 81 GLU A CA 1
ATOM 662 C C . GLU A 1 81 ? 4.496 -4.629 -9.510 1.00 95.75 81 GLU A C 1
ATOM 664 O O . GLU A 1 81 ? 3.638 -5.017 -8.721 1.00 95.75 81 GLU A O 1
ATOM 669 N N . ILE A 1 82 ? 5.716 -4.245 -9.122 1.00 95.12 82 ILE A N 1
ATOM 670 C CA . ILE A 1 82 ? 6.167 -4.290 -7.726 1.00 95.12 82 ILE A CA 1
ATOM 671 C C . ILE A 1 82 ? 5.231 -3.463 -6.837 1.00 95.12 82 ILE A C 1
ATOM 673 O O . ILE A 1 82 ? 4.714 -3.962 -5.842 1.00 95.12 82 ILE A O 1
ATOM 677 N N . ALA A 1 83 ? 4.945 -2.210 -7.205 1.00 95.38 83 ALA A N 1
ATOM 678 C CA . ALA A 1 83 ? 4.036 -1.366 -6.430 1.00 95.38 83 ALA A CA 1
ATOM 679 C C . ALA A 1 83 ? 2.612 -1.948 -6.341 1.00 95.38 83 ALA A C 1
ATOM 681 O O . ALA A 1 83 ? 1.990 -1.868 -5.283 1.00 95.38 83 ALA A O 1
ATOM 682 N N . ASN A 1 84 ? 2.117 -2.574 -7.415 1.00 95.69 84 ASN A N 1
ATOM 683 C CA . ASN A 1 84 ? 0.831 -3.272 -7.410 1.00 95.69 84 ASN A CA 1
ATOM 684 C C . ASN A 1 84 ? 0.840 -4.479 -6.461 1.00 95.69 84 ASN A C 1
ATOM 686 O O . ASN A 1 84 ? -0.141 -4.717 -5.765 1.00 95.69 84 ASN A O 1
ATOM 690 N N . HIS A 1 85 ? 1.933 -5.236 -6.408 1.00 95.25 85 HIS A N 1
ATOM 691 C CA . HIS A 1 85 ? 2.058 -6.349 -5.474 1.00 95.25 85 HIS A CA 1
ATOM 692 C C . HIS A 1 85 ? 2.009 -5.859 -4.020 1.00 95.25 85 HIS A C 1
ATOM 694 O O . HIS A 1 85 ? 1.231 -6.361 -3.212 1.00 95.25 85 HIS A O 1
ATOM 700 N N . LEU A 1 86 ? 2.777 -4.814 -3.711 1.00 95.25 86 LEU A N 1
ATOM 701 C CA . LEU A 1 86 ? 2.845 -4.236 -2.369 1.00 95.25 86 LEU A CA 1
ATOM 702 C C . LEU A 1 86 ? 1.503 -3.640 -1.926 1.00 95.25 86 LEU A C 1
ATOM 704 O O . LEU A 1 86 ? 1.077 -3.863 -0.795 1.00 95.25 86 LEU A O 1
ATOM 708 N N . ILE A 1 87 ? 0.810 -2.913 -2.807 1.00 95.81 87 ILE A N 1
ATOM 709 C CA . ILE A 1 87 ? -0.492 -2.334 -2.457 1.00 95.81 87 ILE A CA 1
ATOM 710 C C . ILE A 1 87 ? -1.574 -3.405 -2.300 1.00 95.81 87 ILE A C 1
ATOM 712 O O . ILE A 1 87 ? -2.473 -3.219 -1.489 1.00 95.81 87 ILE A O 1
ATOM 716 N N . ASN A 1 88 ? -1.483 -4.531 -3.016 1.00 95.50 88 ASN A N 1
ATOM 717 C CA . ASN A 1 88 ? -2.395 -5.656 -2.813 1.00 95.50 88 ASN A CA 1
ATOM 718 C C . ASN A 1 88 ? -2.217 -6.260 -1.416 1.00 95.50 88 ASN A C 1
ATOM 720 O O . ASN A 1 88 ? -3.211 -6.505 -0.745 1.00 95.50 88 ASN A O 1
ATOM 724 N N . ILE A 1 89 ? -0.976 -6.400 -0.934 1.00 95.62 89 ILE A N 1
ATOM 725 C CA . ILE A 1 89 ? -0.715 -6.842 0.446 1.00 95.62 89 ILE A CA 1
ATOM 726 C C . ILE A 1 89 ? -1.346 -5.870 1.454 1.00 95.62 89 ILE A C 1
ATOM 728 O O . ILE A 1 89 ? -2.033 -6.295 2.378 1.00 95.62 89 ILE A O 1
ATOM 732 N N . VAL A 1 90 ? -1.156 -4.558 1.265 1.00 95.00 90 VAL A N 1
ATOM 733 C CA . VAL A 1 90 ? -1.779 -3.534 2.127 1.00 95.00 90 VAL A CA 1
ATOM 734 C C . VAL A 1 90 ? -3.308 -3.634 2.078 1.00 95.00 90 VAL A C 1
ATOM 736 O O . VAL A 1 90 ? -3.946 -3.630 3.128 1.00 95.00 90 VAL A O 1
ATOM 739 N N . SER A 1 91 ? -3.876 -3.784 0.877 1.00 95.31 91 SER A N 1
ATOM 740 C CA . SER A 1 91 ? -5.315 -3.938 0.621 1.00 95.31 91 SER A CA 1
ATOM 741 C C . SER A 1 91 ? -5.902 -5.173 1.308 1.00 95.31 91 SER A C 1
ATOM 743 O O . SER A 1 91 ? -6.997 -5.121 1.871 1.00 95.31 91 SER A O 1
ATOM 745 N N . ASP A 1 92 ? -5.162 -6.282 1.318 1.00 95.00 92 ASP A N 1
ATOM 746 C CA . ASP A 1 92 ? -5.574 -7.511 1.988 1.00 95.00 92 ASP A CA 1
ATOM 747 C C . ASP A 1 92 ? -5.630 -7.342 3.509 1.00 95.00 92 ASP A C 1
ATOM 749 O O . ASP A 1 92 ? -6.467 -7.974 4.157 1.00 95.00 92 ASP A O 1
ATOM 753 N N . VAL A 1 93 ? -4.792 -6.482 4.090 1.00 94.81 93 VAL A N 1
ATOM 754 C CA . VAL A 1 93 ? -4.786 -6.207 5.533 1.00 94.81 93 VAL A CA 1
ATOM 755 C C . VAL A 1 93 ? -5.848 -5.175 5.909 1.00 94.81 93 VAL A C 1
ATOM 757 O O . VAL A 1 93 ? -6.668 -5.432 6.791 1.00 94.81 93 VAL A O 1
ATOM 760 N N . ASP A 1 94 ? -5.861 -4.022 5.236 1.00 92.75 94 ASP A N 1
ATOM 761 C CA . ASP A 1 94 ? -6.728 -2.886 5.574 1.00 92.75 94 ASP A CA 1
ATOM 762 C C . ASP A 1 94 ? -8.161 -3.009 5.019 1.00 92.75 94 ASP A C 1
ATOM 764 O O . ASP A 1 94 ? -9.058 -2.277 5.444 1.00 92.75 94 ASP A O 1
ATOM 768 N N . LYS A 1 95 ? -8.385 -3.965 4.106 1.00 93.00 95 LYS A N 1
ATOM 769 C CA . LYS A 1 95 ? -9.651 -4.252 3.409 1.00 93.00 95 LYS A CA 1
ATOM 770 C C . LYS A 1 95 ? -10.163 -3.113 2.519 1.00 93.00 95 LYS A C 1
ATOM 772 O O . LYS A 1 95 ? -11.311 -3.161 2.065 1.00 93.00 95 LYS A O 1
ATOM 777 N N . TYR A 1 96 ? -9.338 -2.112 2.218 1.00 92.44 96 TYR A N 1
ATOM 778 C CA . TYR A 1 96 ? -9.660 -1.042 1.281 1.00 92.44 96 TYR A CA 1
ATOM 779 C C . TYR A 1 96 ? -9.182 -1.377 -0.125 1.00 92.44 96 TYR A C 1
ATOM 781 O O . TYR A 1 96 ? -8.063 -1.831 -0.339 1.00 92.44 96 TYR A O 1
ATOM 789 N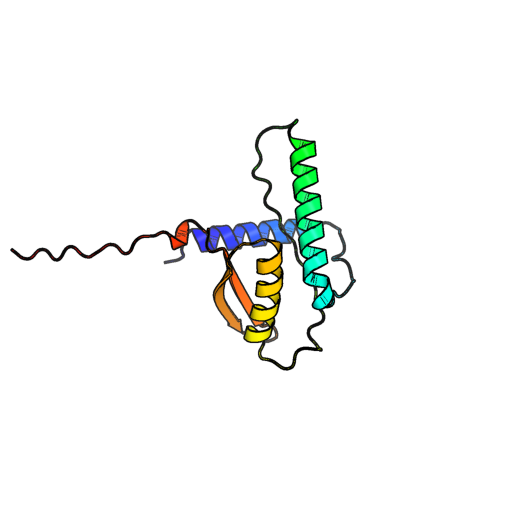 N . LEU A 1 97 ? -10.008 -1.062 -1.125 1.00 92.69 97 LEU A N 1
ATOM 790 C CA . LEU A 1 97 ? -9.573 -1.088 -2.518 1.00 92.69 97 LEU A CA 1
ATOM 791 C C . LEU A 1 97 ? -8.731 0.156 -2.820 1.00 92.69 97 LEU A C 1
ATOM 793 O O . LEU A 1 97 ? -9.228 1.284 -2.709 1.00 92.69 97 LEU A O 1
ATOM 797 N N . TRP A 1 98 ? -7.499 -0.062 -3.272 1.00 94.75 98 TRP A N 1
ATOM 798 C CA . TRP A 1 98 ? -6.571 0.974 -3.714 1.00 94.75 98 TRP A CA 1
ATOM 799 C C . TRP A 1 98 ? -6.520 1.048 -5.242 1.00 94.75 98 TRP A C 1
ATOM 801 O O . TRP A 1 98 ? -6.300 0.056 -5.932 1.00 94.75 98 TRP A O 1
ATOM 811 N N . ILE A 1 99 ? -6.729 2.244 -5.785 1.00 93.81 99 ILE A N 1
ATOM 812 C CA . ILE A 1 99 ? -6.830 2.498 -7.221 1.00 93.81 99 ILE A CA 1
ATOM 813 C C . ILE A 1 99 ? -5.584 3.249 -7.669 1.00 93.81 99 ILE A C 1
ATOM 815 O O . ILE A 1 99 ? -5.255 4.305 -7.126 1.00 93.81 99 ILE A O 1
ATOM 819 N N . TYR A 1 100 ? -4.893 2.708 -8.672 1.00 94.38 100 TYR A N 1
ATOM 820 C CA . TYR A 1 100 ? -3.745 3.368 -9.288 1.00 94.38 100 TYR A CA 1
ATOM 821 C C . TYR A 1 100 ? -4.133 4.762 -9.794 1.00 94.38 100 TYR A C 1
ATOM 823 O O . TYR A 1 100 ? -5.111 4.907 -10.530 1.00 94.38 100 TYR A O 1
ATOM 831 N N . ASN A 1 101 ? -3.339 5.770 -9.437 1.00 92.62 101 ASN A N 1
ATOM 832 C CA . ASN A 1 101 ? -3.551 7.143 -9.878 1.00 92.62 101 ASN A CA 1
ATOM 833 C C . ASN A 1 101 ? -2.535 7.554 -10.946 1.00 92.62 101 ASN A C 1
ATOM 835 O O . ASN A 1 101 ? -2.886 7.806 -12.098 1.00 92.62 101 ASN A O 1
ATOM 839 N N . ASN A 1 102 ? -1.261 7.640 -10.568 1.00 93.50 102 ASN A N 1
ATOM 840 C CA . ASN A 1 102 ? -0.214 8.126 -11.454 1.00 93.50 102 ASN A CA 1
ATOM 841 C C . ASN A 1 102 ? 1.161 7.561 -11.095 1.00 93.50 102 ASN A C 1
ATOM 843 O O . ASN A 1 102 ? 1.393 7.023 -10.012 1.00 93.50 102 ASN A O 1
ATOM 847 N N . LYS A 1 103 ? 2.078 7.728 -12.046 1.00 94.69 103 LYS A N 1
ATOM 848 C CA . LYS A 1 103 ? 3.494 7.401 -11.941 1.00 94.69 103 LYS A CA 1
ATOM 849 C C . LYS A 1 103 ? 4.302 8.624 -12.350 1.00 94.69 103 LYS A C 1
ATOM 851 O O . LYS A 1 103 ? 3.949 9.309 -13.309 1.00 94.69 103 LYS A O 1
ATOM 856 N N . TYR A 1 104 ? 5.381 8.875 -11.629 1.00 94.12 104 TYR A N 1
ATOM 857 C CA . TYR A 1 104 ? 6.376 9.882 -11.957 1.00 94.12 104 TYR A CA 1
ATOM 858 C C . TYR A 1 104 ? 7.751 9.229 -11.945 1.00 94.12 104 TYR A C 1
ATOM 860 O O . TYR A 1 104 ? 8.180 8.690 -10.926 1.00 94.12 104 TYR A O 1
ATOM 868 N N . ASP A 1 105 ? 8.433 9.298 -13.080 1.00 93.88 105 ASP A N 1
ATOM 869 C CA . ASP A 1 105 ? 9.809 8.847 -13.223 1.00 93.88 105 ASP A CA 1
ATOM 870 C C . ASP A 1 105 ? 10.731 10.068 -13.126 1.00 93.88 105 ASP A C 1
ATOM 872 O O . ASP A 1 105 ? 10.811 10.900 -14.031 1.00 93.88 105 ASP A O 1
ATOM 876 N N . GLY A 1 106 ? 11.385 10.211 -11.977 1.00 91.00 106 GLY A N 1
ATO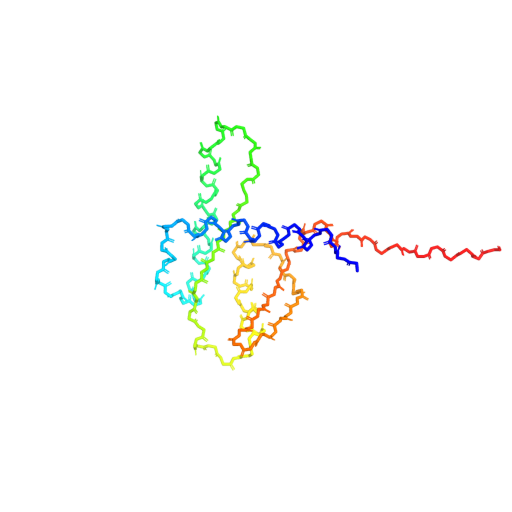M 877 C CA . GLY A 1 106 ? 12.452 11.175 -11.756 1.00 91.00 106 GLY A CA 1
ATOM 878 C C . GLY A 1 106 ? 13.801 10.653 -12.256 1.00 91.00 106 GLY A C 1
ATOM 879 O O . GLY A 1 106 ? 13.931 9.534 -12.737 1.00 91.00 106 GLY A O 1
ATOM 880 N N . LYS A 1 107 ? 14.854 11.466 -12.099 1.00 89.25 107 LYS A N 1
ATOM 881 C CA . LYS A 1 107 ? 16.208 11.113 -12.570 1.00 89.25 107 LYS A CA 1
ATOM 882 C C . LYS A 1 107 ? 16.802 9.868 -11.897 1.00 89.25 107 LYS A C 1
ATOM 884 O O . LYS A 1 107 ? 17.632 9.208 -12.503 1.00 89.25 107 LYS A O 1
ATOM 889 N N . GLN A 1 108 ? 16.438 9.602 -10.642 1.00 89.88 108 GLN A N 1
ATOM 890 C CA . GLN A 1 108 ? 16.977 8.490 -9.840 1.00 89.88 108 GLN A CA 1
ATOM 891 C C . GLN A 1 108 ? 15.892 7.721 -9.080 1.00 89.88 108 GLN A C 1
ATOM 893 O O . GLN A 1 108 ? 16.186 6.749 -8.394 1.00 89.88 108 GLN A O 1
ATOM 898 N N . THR A 1 109 ? 14.643 8.175 -9.153 1.00 91.00 109 THR A N 1
ATOM 899 C CA . THR A 1 109 ? 13.552 7.647 -8.342 1.00 91.00 109 THR A CA 1
ATOM 900 C C . THR A 1 109 ? 12.299 7.525 -9.181 1.00 91.00 109 THR A C 1
ATOM 902 O O . THR A 1 109 ? 11.981 8.406 -9.977 1.00 91.00 109 THR A O 1
ATOM 905 N N . THR A 1 110 ? 11.558 6.449 -8.956 1.00 93.06 110 THR A N 1
ATOM 906 C CA . THR A 1 110 ? 10.195 6.301 -9.452 1.00 93.06 110 THR A CA 1
ATOM 907 C C . THR A 1 110 ? 9.246 6.463 -8.276 1.00 93.06 110 THR A C 1
ATOM 909 O O . THR A 1 110 ? 9.445 5.871 -7.217 1.00 93.06 110 THR A O 1
ATOM 912 N N . SER A 1 111 ? 8.204 7.263 -8.459 1.00 94.94 111 SER A N 1
ATOM 913 C CA . SER A 1 111 ? 7.113 7.410 -7.501 1.00 94.94 111 SER A CA 1
ATOM 914 C C . SER A 1 111 ? 5.817 6.945 -8.144 1.00 94.94 111 SER A C 1
ATOM 916 O O . SER A 1 111 ? 5.519 7.305 -9.284 1.00 94.94 111 SER A O 1
ATOM 918 N N . ILE A 1 112 ? 5.060 6.125 -7.423 1.00 95.62 112 ILE A N 1
ATOM 919 C CA . ILE A 1 112 ? 3.770 5.595 -7.857 1.00 95.62 112 ILE A CA 1
ATOM 920 C C . ILE A 1 112 ? 2.773 5.893 -6.747 1.00 95.62 112 ILE A C 1
ATOM 922 O O . ILE A 1 112 ? 3.055 5.626 -5.579 1.00 95.62 112 ILE A O 1
ATOM 926 N N . TRP A 1 113 ? 1.625 6.458 -7.109 1.00 95.50 113 TRP A N 1
ATOM 927 C CA . TRP A 1 113 ? 0.584 6.811 -6.152 1.00 95.50 113 TRP A CA 1
ATOM 928 C C . TRP A 1 113 ? -0.697 6.039 -6.418 1.00 95.50 113 TRP A C 1
ATOM 930 O O . TRP A 1 113 ? -1.113 5.845 -7.565 1.00 95.50 113 TRP A O 1
ATOM 940 N N . TYR A 1 114 ? -1.350 5.684 -5.320 1.00 94.50 114 TYR A N 1
ATOM 941 C CA . TYR A 1 114 ? -2.663 5.066 -5.288 1.00 94.50 114 TYR A CA 1
ATOM 942 C C . TYR A 1 114 ? -3.599 5.930 -4.450 1.00 94.50 114 TYR A C 1
ATOM 944 O O . TYR A 1 114 ? -3.171 6.622 -3.522 1.00 94.50 114 TYR A O 1
ATOM 952 N N . PHE A 1 115 ? -4.886 5.868 -4.763 1.00 93.06 115 PHE A N 1
ATOM 953 C CA . PHE A 1 115 ? -5.939 6.451 -3.948 1.00 93.06 115 PHE A CA 1
ATOM 954 C C . PHE A 1 115 ? -6.831 5.357 -3.387 1.00 93.06 115 PHE A C 1
ATOM 956 O O . PHE A 1 115 ? -7.176 4.408 -4.085 1.00 93.06 115 PHE A O 1
ATOM 963 N N . CYS A 1 116 ? -7.243 5.512 -2.132 1.00 90.31 116 CYS A N 1
ATOM 964 C CA . CYS A 1 116 ? -8.291 4.673 -1.578 1.00 90.31 116 CYS A CA 1
ATOM 965 C C . CYS A 1 116 ? -9.607 4.961 -2.317 1.00 90.31 116 CYS A C 1
ATOM 967 O O . CYS A 1 116 ? -10.001 6.118 -2.484 1.00 90.31 116 CYS A O 1
ATOM 969 N N . SER A 1 117 ? -10.298 3.899 -2.726 1.00 85.50 117 SER A N 1
ATOM 970 C CA . SER A 1 117 ? -11.608 3.935 -3.391 1.00 85.50 117 SER A CA 1
ATOM 971 C C . SER A 1 117 ? -12.678 4.714 -2.621 1.00 85.50 117 SER A C 1
ATOM 973 O O . SER A 1 117 ? -13.621 5.225 -3.222 1.00 85.50 117 SER A O 1
ATOM 975 N N . GLN A 1 118 ? -12.526 4.852 -1.304 1.00 82.31 118 GLN A N 1
ATOM 976 C CA . GLN A 1 118 ? -13.437 5.622 -0.462 1.00 82.31 118 GLN A CA 1
ATOM 977 C C . GLN A 1 118 ? -13.156 7.133 -0.461 1.00 82.31 118 GLN A C 1
ATOM 979 O O . GLN A 1 118 ? -13.853 7.888 0.219 1.00 82.31 118 GLN A O 1
ATOM 984 N N . GLN A 1 119 ? -12.166 7.621 -1.219 1.00 73.94 119 GLN A N 1
ATOM 985 C CA . GLN A 1 119 ? -11.966 9.060 -1.360 1.00 73.94 119 GLN A CA 1
ATOM 986 C C . GLN A 1 119 ? -13.197 9.726 -1.991 1.00 73.94 119 GLN A C 1
ATOM 988 O O . GLN A 1 119 ? -13.552 9.484 -3.145 1.00 73.94 119 GLN A O 1
ATOM 993 N N . ILE A 1 120 ? -13.786 10.663 -1.243 1.00 57.38 120 ILE A N 1
ATOM 994 C CA . ILE A 1 120 ? -15.002 11.426 -1.583 1.00 57.38 120 ILE A CA 1
ATOM 995 C C . ILE A 1 120 ? -14.926 12.080 -2.979 1.00 57.38 120 ILE A C 1
ATOM 997 O O . ILE A 1 120 ? -15.940 12.251 -3.653 1.00 57.38 120 ILE A O 1
ATOM 1001 N N . ASN A 1 121 ? -13.724 12.402 -3.466 1.00 58.16 121 ASN A N 1
ATOM 1002 C CA . ASN A 1 121 ? -13.529 13.051 -4.764 1.00 58.16 121 ASN A CA 1
ATOM 1003 C C . ASN A 1 121 ? -13.739 12.126 -5.976 1.00 58.16 121 ASN A C 1
ATOM 1005 O O . ASN A 1 121 ? -13.979 12.635 -7.072 1.00 58.16 121 ASN A O 1
ATOM 1009 N N . MET A 1 122 ? -13.704 10.799 -5.798 1.00 52.22 122 MET A N 1
ATOM 1010 C CA . MET A 1 122 ? -14.015 9.827 -6.857 1.00 52.22 122 MET A CA 1
ATOM 1011 C C . MET A 1 122 ? -15.528 9.618 -7.044 1.00 52.22 122 MET A C 1
ATOM 1013 O O . MET A 1 122 ? -15.958 9.103 -8.071 1.00 52.22 122 MET A O 1
ATOM 1017 N N . ALA A 1 123 ? -16.352 10.081 -6.096 1.00 49.03 123 ALA A N 1
ATOM 1018 C CA . ALA A 1 123 ? -17.812 9.975 -6.132 1.00 49.03 123 ALA A CA 1
ATOM 1019 C C . ALA A 1 123 ? -18.509 11.087 -6.947 1.00 49.03 123 ALA A C 1
ATOM 1021 O O . ALA A 1 123 ? -19.740 11.200 -6.916 1.00 49.03 123 ALA A O 1
ATOM 1022 N N . LYS A 1 124 ? -17.769 11.929 -7.688 1.00 50.28 124 LYS A N 1
ATOM 1023 C CA . LYS A 1 124 ? -18.383 12.908 -8.597 1.00 50.28 124 LYS A CA 1
ATOM 1024 C C . LYS A 1 124 ? -19.068 12.167 -9.747 1.00 50.28 124 LYS A C 1
ATOM 1026 O O . LYS A 1 124 ? -18.434 11.793 -10.728 1.00 50.28 124 LYS A O 1
ATOM 1031 N N . LYS A 1 125 ? -20.385 11.972 -9.604 1.00 49.47 125 LYS A N 1
ATOM 1032 C CA . LYS A 1 125 ? -21.295 11.527 -10.667 1.00 49.47 125 LYS A CA 1
ATOM 1033 C C . LYS A 1 125 ? -20.958 12.270 -11.958 1.00 49.47 125 LYS A C 1
ATOM 1035 O O . LYS A 1 125 ? -20.870 13.497 -11.947 1.00 49.47 125 LYS A O 1
ATOM 1040 N N . SER A 1 126 ? -20.832 11.539 -13.065 1.00 49.25 126 SER A N 1
ATOM 1041 C CA . SER A 1 126 ? -20.838 12.140 -14.396 1.00 49.25 126 SER A CA 1
ATOM 1042 C C . SER A 1 126 ? -22.071 13.040 -14.496 1.00 49.25 126 SER A C 1
ATOM 1044 O O . SER A 1 126 ? -23.199 12.538 -14.434 1.00 49.25 126 SER A O 1
ATOM 1046 N N . CYS A 1 127 ? -21.888 14.356 -14.611 1.00 49.72 127 CYS A N 1
ATOM 1047 C CA . CYS A 1 127 ? -22.977 15.231 -15.013 1.00 49.72 127 CYS A CA 1
ATOM 1048 C C . CYS A 1 127 ? -23.413 14.747 -16.394 1.00 49.72 127 CYS A C 1
ATOM 1050 O O . CYS A 1 127 ? -22.703 14.956 -17.376 1.00 49.72 127 CYS A O 1
ATOM 1052 N N . LYS A 1 128 ? -24.546 14.041 -16.473 1.00 50.81 128 LYS A N 1
ATOM 1053 C CA . LYS A 1 128 ? -25.201 13.813 -17.756 1.00 50.81 128 LYS A CA 1
ATOM 1054 C C . LYS A 1 128 ? -25.453 15.202 -18.334 1.00 50.81 128 LYS A C 1
ATOM 1056 O O . LYS A 1 128 ? -26.158 15.999 -17.717 1.00 50.81 128 LYS A O 1
ATOM 1061 N N . HIS A 1 129 ? -24.838 15.505 -19.475 1.00 50.78 129 HIS A N 1
ATOM 1062 C CA . HIS A 1 129 ? -25.281 16.614 -20.303 1.00 50.78 129 HIS A CA 1
ATOM 1063 C C . HIS A 1 129 ? -26.744 16.328 -20.645 1.00 50.78 129 HIS A C 1
ATOM 1065 O O . HIS A 1 129 ? -27.035 15.425 -21.426 1.00 50.78 129 HIS A O 1
ATOM 1071 N N . ASN A 1 130 ? -27.670 17.051 -20.017 1.00 49.47 130 ASN A N 1
ATOM 1072 C CA . ASN A 1 130 ? -29.021 17.147 -20.543 1.00 49.47 130 ASN A CA 1
ATOM 1073 C C . ASN A 1 130 ? -28.881 17.893 -21.866 1.00 49.47 130 ASN A C 1
ATOM 1075 O O . ASN A 1 130 ? -28.619 19.093 -21.862 1.00 49.47 130 ASN A O 1
ATOM 1079 N N . ASN A 1 131 ? -28.960 17.160 -22.975 1.00 52.00 131 ASN A N 1
ATOM 1080 C CA . ASN A 1 131 ? -29.073 17.740 -24.302 1.00 52.00 131 ASN A CA 1
ATOM 1081 C C . ASN A 1 131 ? -30.414 18.494 -24.348 1.00 52.00 131 ASN A C 1
ATOM 1083 O O . ASN A 1 131 ? -31.451 17.844 -24.182 1.00 52.00 131 ASN A O 1
ATOM 1087 N N . PRO A 1 132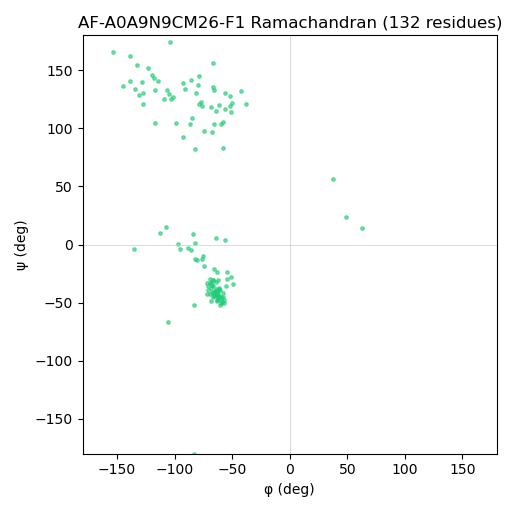 ? -30.444 19.830 -24.491 1.00 56.44 132 PRO A N 1
ATOM 1088 C CA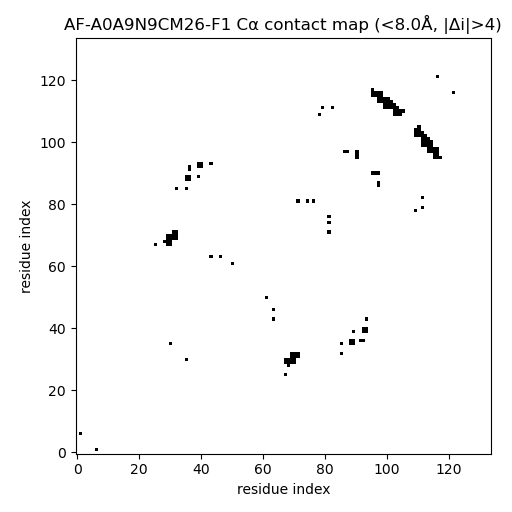 . PRO A 1 132 ? -31.695 20.538 -24.667 1.00 56.44 132 PRO A CA 1
ATOM 1089 C C . PRO A 1 132 ? -32.072 20.451 -26.147 1.00 56.44 132 PRO A C 1
ATOM 1091 O O . PRO A 1 132 ? -31.804 21.361 -26.921 1.00 56.44 132 PRO A O 1
ATOM 1094 N N . GLU A 1 133 ? -32.679 19.336 -26.548 1.00 59.78 133 GLU A N 1
ATOM 1095 C CA . GLU A 1 133 ? -33.488 19.317 -27.765 1.00 59.78 133 GLU A CA 1
ATOM 1096 C C . GLU A 1 133 ? -34.911 19.747 -27.409 1.00 59.78 133 GLU A C 1
ATOM 1098 O O . GLU A 1 133 ? -35.680 18.979 -26.821 1.00 59.78 133 GLU A O 1
ATOM 1103 N N . LYS A 1 134 ? -35.239 20.993 -27.757 1.00 39.56 134 LYS A N 1
ATOM 1104 C CA . LYS A 1 134 ? -36.522 21.373 -28.354 1.00 39.56 134 LYS A CA 1
ATOM 1105 C C . LYS A 1 134 ? -36.437 22.747 -28.998 1.00 39.56 134 LYS A C 1
ATOM 1107 O O . LYS A 1 134 ? -35.983 23.684 -28.309 1.00 39.56 134 LYS A O 1
#